Protein AF-A0A9D0YEN1-F1 (afdb_monomer_lite)

Structure (mmCIF, N/CA/C/O backbone):
data_AF-A0A9D0YEN1-F1
#
_entry.id   AF-A0A9D0YEN1-F1
#
loop_
_atom_site.group_PDB
_atom_site.id
_atom_site.type_symbol
_atom_site.label_atom_id
_atom_site.label_alt_id
_atom_site.label_comp_id
_atom_site.label_asym_id
_atom_site.label_entity_id
_atom_site.label_seq_id
_atom_site.pdbx_PDB_ins_code
_atom_site.Cartn_x
_atom_site.Cartn_y
_atom_site.Cartn_z
_atom_site.occupancy
_atom_site.B_iso_or_equiv
_atom_site.auth_seq_id
_atom_site.auth_comp_id
_atom_site.auth_asym_id
_atom_site.auth_atom_id
_atom_site.pdbx_PDB_model_num
ATOM 1 N N . MET A 1 1 ? 9.074 6.608 -15.880 1.00 53.19 1 MET A N 1
ATOM 2 C CA . MET A 1 1 ? 10.409 6.017 -15.559 1.00 53.19 1 MET A CA 1
ATOM 3 C C . MET A 1 1 ? 10.312 4.987 -14.434 1.00 53.19 1 MET A C 1
ATOM 5 O O . MET A 1 1 ? 11.087 4.039 -14.428 1.00 53.19 1 MET A O 1
ATOM 9 N N . ILE A 1 2 ? 9.345 5.124 -13.520 1.00 58.94 2 ILE A N 1
ATOM 10 C CA . ILE A 1 2 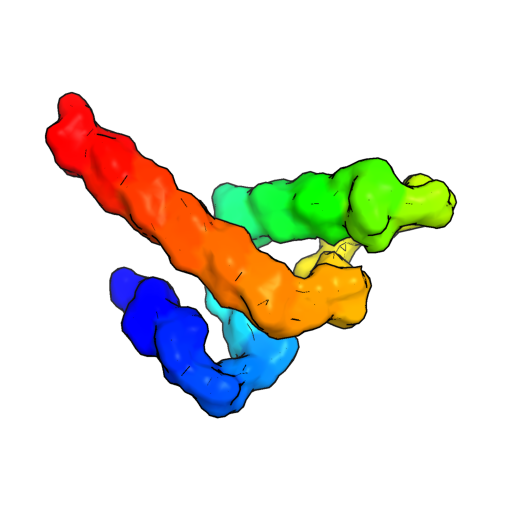? 9.084 4.153 -12.450 1.00 58.94 2 ILE A CA 1
ATOM 11 C C . ILE A 1 2 ? 8.413 2.870 -12.992 1.00 58.94 2 ILE A C 1
ATOM 13 O O . ILE A 1 2 ? 8.717 1.779 -12.508 1.00 58.94 2 ILE A O 1
ATOM 17 N N . GLY A 1 3 ? 7.610 2.957 -14.059 1.00 58.38 3 GLY A N 1
ATOM 18 C CA . GLY A 1 3 ? 6.920 1.806 -14.659 1.00 58.38 3 GLY A CA 1
ATOM 19 C C . GLY A 1 3 ? 7.811 0.700 -15.177 1.00 58.38 3 GLY A C 1
ATOM 20 O O . GLY A 1 3 ? 7.532 -0.473 -14.948 1.00 58.38 3 GLY A O 1
ATOM 21 N N . PHE A 1 4 ? 8.941 1.068 -15.780 1.00 56.59 4 PHE A N 1
ATOM 22 C CA . PHE A 1 4 ? 9.912 0.096 -16.284 1.00 56.59 4 PHE A CA 1
ATOM 23 C C . PHE A 1 4 ? 10.558 -0.712 -15.148 1.00 56.59 4 PHE A C 1
ATOM 25 O O . PHE A 1 4 ? 10.888 -1.883 -15.311 1.00 56.59 4 PHE A O 1
ATOM 32 N N . ILE A 1 5 ? 10.698 -0.110 -13.961 1.00 62.66 5 ILE A N 1
ATOM 33 C CA . ILE A 1 5 ? 11.243 -0.794 -12.786 1.00 62.66 5 ILE A CA 1
ATOM 34 C C . ILE A 1 5 ? 10.200 -1.778 -12.237 1.00 62.66 5 ILE A C 1
ATOM 36 O O . ILE A 1 5 ? 10.557 -2.884 -11.851 1.00 62.66 5 ILE A O 1
ATOM 40 N N . LEU A 1 6 ? 8.907 -1.439 -12.271 1.00 64.31 6 LEU A N 1
ATOM 41 C CA . LEU A 1 6 ? 7.829 -2.277 -11.731 1.00 64.31 6 LEU A CA 1
ATOM 42 C C . LEU A 1 6 ? 7.548 -3.558 -12.534 1.00 64.31 6 LEU A C 1
ATOM 44 O O . LEU A 1 6 ? 7.094 -4.538 -11.932 1.00 64.31 6 LEU A O 1
ATOM 48 N N . GLU A 1 7 ? 7.854 -3.586 -13.835 1.00 63.38 7 GLU A N 1
ATOM 49 C CA . GLU A 1 7 ? 7.818 -4.808 -14.661 1.00 63.38 7 GLU A CA 1
ATOM 50 C C . GLU A 1 7 ? 8.900 -5.825 -14.279 1.00 63.38 7 GLU A C 1
ATOM 52 O O . GLU A 1 7 ? 8.769 -7.024 -14.545 1.00 63.38 7 GLU A O 1
ATOM 57 N N . ALA A 1 8 ? 9.963 -5.378 -13.611 1.00 63.56 8 ALA A N 1
ATOM 58 C CA . ALA A 1 8 ? 11.069 -6.239 -13.257 1.00 63.56 8 ALA A CA 1
ATOM 59 C C . ALA A 1 8 ? 10.634 -7.257 -12.198 1.00 63.56 8 ALA A C 1
ATOM 61 O O . ALA A 1 8 ? 10.445 -6.924 -11.025 1.00 63.56 8 ALA A O 1
ATOM 62 N N . SER A 1 9 ? 10.492 -8.523 -12.605 1.00 64.19 9 SER A N 1
ATOM 63 C CA . SER A 1 9 ? 9.993 -9.616 -11.757 1.00 64.19 9 SER A CA 1
ATOM 64 C C . SER A 1 9 ? 10.810 -9.839 -10.474 1.00 64.19 9 SER A C 1
ATOM 66 O O . SER A 1 9 ? 10.261 -10.370 -9.511 1.00 64.19 9 SER A O 1
ATOM 68 N N . TYR A 1 10 ? 12.057 -9.356 -10.411 1.00 71.94 10 TYR A N 1
ATOM 69 C CA . TYR A 1 10 ? 12.972 -9.515 -9.274 1.00 71.94 10 TYR A CA 1
ATOM 70 C C . TYR A 1 10 ? 12.798 -8.502 -8.127 1.00 71.94 10 TYR A C 1
ATOM 72 O O . TYR A 1 10 ? 13.470 -8.636 -7.107 1.00 71.94 10 TYR A O 1
ATOM 80 N N . LEU A 1 11 ? 11.931 -7.489 -8.255 1.00 75.06 11 LEU A N 1
ATOM 81 C CA . LEU A 1 11 ? 11.742 -6.507 -7.180 1.00 75.06 11 LEU A CA 1
ATOM 82 C C . LEU A 1 11 ? 11.150 -7.124 -5.912 1.00 75.06 11 LEU A C 1
ATOM 84 O O . LEU A 1 11 ? 10.112 -7.794 -5.947 1.00 75.06 11 LEU A O 1
ATOM 88 N N . THR A 1 12 ? 11.755 -6.798 -4.772 1.00 82.69 12 THR A N 1
ATOM 89 C CA . THR A 1 12 ? 11.243 -7.193 -3.463 1.00 82.69 12 THR A CA 1
ATOM 90 C C . THR A 1 12 ? 10.161 -6.235 -2.961 1.00 82.69 12 THR A C 1
ATOM 92 O O . THR A 1 12 ? 9.994 -5.108 -3.432 1.00 82.69 12 THR A O 1
ATOM 95 N N . ALA A 1 13 ? 9.441 -6.667 -1.926 1.00 80.56 13 ALA A N 1
ATOM 96 C CA . ALA A 1 13 ? 8.527 -5.828 -1.155 1.00 80.56 13 ALA A CA 1
ATOM 97 C C . ALA A 1 13 ? 9.177 -4.511 -0.675 1.00 80.56 13 ALA A C 1
ATOM 99 O O . ALA A 1 13 ? 8.535 -3.461 -0.697 1.00 80.56 13 ALA A O 1
ATOM 100 N N . GLN A 1 14 ? 10.451 -4.551 -0.269 1.00 83.31 14 GLN A N 1
ATOM 101 C CA . GLN A 1 14 ? 11.183 -3.367 0.186 1.00 83.31 14 GLN A CA 1
ATOM 102 C C . GLN A 1 14 ? 11.543 -2.423 -0.961 1.00 83.31 14 GLN A C 1
ATOM 104 O O . GLN A 1 14 ? 11.468 -1.209 -0.784 1.00 83.31 14 GLN A O 1
ATOM 109 N N . ASP A 1 15 ? 11.900 -2.955 -2.129 1.00 84.69 15 ASP A N 1
ATOM 110 C CA . ASP A 1 15 ? 12.216 -2.123 -3.293 1.00 84.69 15 ASP A CA 1
ATOM 111 C C . ASP A 1 15 ? 10.971 -1.374 -3.769 1.00 84.69 15 ASP A C 1
ATOM 113 O O . ASP A 1 15 ? 11.007 -0.162 -3.969 1.00 84.69 15 ASP A O 1
ATOM 117 N N . ILE A 1 16 ? 9.832 -2.072 -3.831 1.00 81.94 16 ILE A N 1
ATOM 118 C CA . ILE A 1 16 ? 8.542 -1.461 -4.166 1.00 81.94 16 ILE A CA 1
ATOM 119 C C . ILE A 1 16 ? 8.150 -0.411 -3.117 1.00 81.94 16 ILE A C 1
ATOM 121 O O . ILE A 1 16 ? 7.688 0.669 -3.474 1.00 81.94 16 ILE A O 1
ATOM 125 N N . ALA A 1 17 ? 8.372 -0.679 -1.826 1.00 85.62 17 ALA A N 1
ATOM 126 C CA . ALA A 1 17 ? 8.117 0.296 -0.767 1.00 85.62 17 ALA A CA 1
ATOM 127 C C . ALA A 1 17 ? 8.940 1.583 -0.946 1.00 85.62 17 ALA A C 1
ATOM 129 O O . ALA A 1 17 ? 8.393 2.673 -0.798 1.00 85.62 17 ALA A O 1
ATOM 130 N N . LYS A 1 18 ? 10.231 1.469 -1.292 1.00 86.75 18 LYS A N 1
ATOM 131 C CA . LYS A 1 18 ? 11.101 2.627 -1.562 1.00 86.75 18 LYS A CA 1
ATOM 132 C C . LYS A 1 18 ? 10.595 3.451 -2.739 1.00 86.75 18 LYS A C 1
ATOM 134 O O . LYS A 1 18 ? 10.581 4.670 -2.644 1.00 86.75 18 LYS A O 1
ATOM 139 N N . ILE A 1 19 ? 10.161 2.789 -3.808 1.00 84.19 19 ILE A N 1
ATOM 140 C CA . ILE A 1 19 ? 9.593 3.445 -4.990 1.00 84.19 19 ILE A CA 1
ATOM 141 C C . ILE A 1 19 ? 8.304 4.188 -4.625 1.00 84.19 19 ILE A C 1
ATOM 143 O O . ILE A 1 19 ? 8.179 5.370 -4.916 1.00 84.19 19 ILE A O 1
ATOM 147 N N . ILE A 1 20 ? 7.370 3.529 -3.930 1.00 86.12 20 ILE A N 1
ATOM 148 C CA . ILE A 1 20 ? 6.103 4.152 -3.514 1.00 86.12 20 ILE A CA 1
ATOM 149 C C . ILE A 1 20 ? 6.361 5.380 -2.638 1.00 86.12 20 ILE A C 1
ATOM 151 O O . ILE A 1 20 ? 5.682 6.387 -2.791 1.00 86.12 20 ILE A O 1
ATOM 155 N N . LEU A 1 21 ? 7.346 5.312 -1.739 1.00 87.88 21 LEU A N 1
ATOM 156 C CA . LEU A 1 21 ? 7.698 6.418 -0.846 1.00 87.88 21 LEU A CA 1
ATOM 157 C C . LEU A 1 21 ? 8.286 7.639 -1.569 1.00 87.88 21 LEU A C 1
ATOM 159 O O . LEU A 1 21 ? 8.288 8.720 -0.985 1.00 87.88 21 LEU A O 1
ATOM 163 N N . GLN A 1 22 ? 8.769 7.496 -2.806 1.00 87.06 22 GLN A N 1
ATOM 164 C CA . GLN A 1 22 ? 9.220 8.636 -3.613 1.00 87.06 22 GLN A CA 1
ATOM 165 C C . GLN A 1 22 ? 8.048 9.486 -4.123 1.00 87.06 22 GLN A C 1
ATOM 167 O O . GLN A 1 22 ? 8.259 10.646 -4.467 1.00 87.06 22 GLN A O 1
ATOM 172 N N . ASP A 1 23 ? 6.824 8.946 -4.121 1.00 84.62 23 ASP A N 1
ATOM 173 C CA . ASP A 1 23 ? 5.622 9.636 -4.580 1.00 84.62 23 ASP A CA 1
ATOM 174 C C . ASP A 1 23 ? 4.527 9.668 -3.495 1.00 84.62 23 ASP A C 1
ATOM 176 O O . ASP A 1 23 ? 3.968 8.651 -3.060 1.00 84.62 23 ASP A O 1
ATOM 180 N N . ALA A 1 24 ? 4.177 10.876 -3.050 1.00 86.62 24 ALA A N 1
ATOM 181 C CA . ALA A 1 24 ? 3.184 11.083 -1.998 1.00 86.62 24 ALA A CA 1
ATOM 182 C C . ALA A 1 24 ? 1.761 10.660 -2.416 1.00 86.62 24 ALA A C 1
ATOM 184 O O . ALA A 1 24 ? 0.968 10.198 -1.581 1.00 86.62 24 ALA A O 1
ATOM 185 N N . SER A 1 25 ? 1.421 10.784 -3.700 1.00 85.81 25 SER A N 1
ATOM 186 C CA . SER A 1 25 ? 0.109 10.415 -4.231 1.00 85.81 25 SER A CA 1
ATOM 187 C C . SER A 1 25 ? -0.058 8.890 -4.255 1.00 85.81 25 SER A C 1
ATOM 189 O O . SER A 1 25 ? -1.082 8.365 -3.792 1.00 85.81 25 SER A O 1
ATOM 191 N N . MET A 1 26 ? 0.990 8.168 -4.671 1.00 86.12 26 MET A N 1
ATOM 192 C CA . MET A 1 26 ? 1.043 6.707 -4.655 1.00 86.12 26 MET A CA 1
ATOM 193 C C . MET A 1 26 ? 1.012 6.177 -3.224 1.00 86.12 26 MET A C 1
ATOM 195 O O . MET A 1 26 ? 0.202 5.302 -2.910 1.00 86.12 26 MET A O 1
ATOM 199 N N . THR A 1 27 ? 1.817 6.762 -2.332 1.00 90.81 27 THR A N 1
ATOM 200 C CA . THR A 1 27 ? 1.825 6.458 -0.892 1.00 90.81 27 THR A CA 1
ATOM 201 C C . THR A 1 27 ? 0.412 6.537 -0.308 1.00 90.81 27 THR A C 1
ATOM 203 O O . THR A 1 27 ? -0.078 5.587 0.308 1.00 90.81 27 THR A O 1
ATOM 206 N N . THR A 1 28 ? -0.297 7.636 -0.572 1.00 91.69 28 THR A N 1
ATOM 207 C CA . THR A 1 28 ? -1.662 7.850 -0.071 1.00 91.69 28 THR A CA 1
ATOM 208 C C . THR A 1 28 ?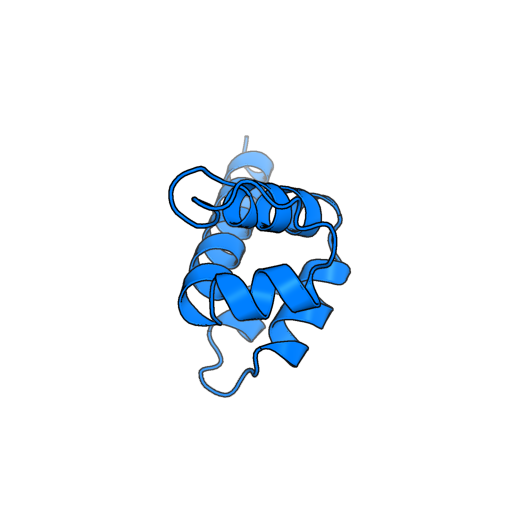 -2.659 6.833 -0.631 1.00 91.69 28 THR A C 1
ATOM 210 O O . THR A 1 28 ? -3.550 6.360 0.080 1.00 91.69 28 THR A O 1
ATOM 213 N N . ARG A 1 29 ? -2.548 6.478 -1.914 1.00 89.75 29 ARG A 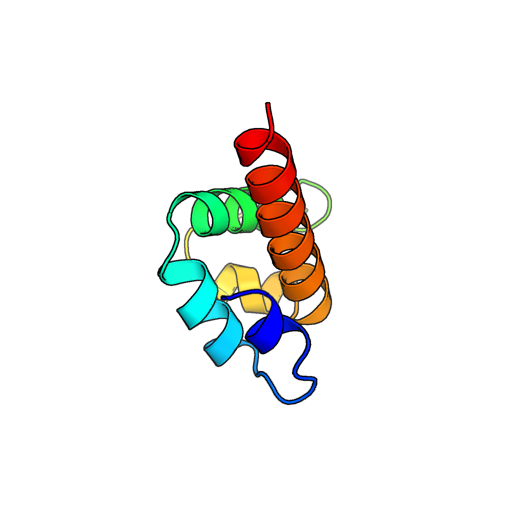N 1
ATOM 214 C CA . ARG A 1 29 ? -3.415 5.470 -2.547 1.00 89.75 29 ARG A CA 1
ATOM 215 C C . ARG A 1 29 ? -3.179 4.071 -1.982 1.00 89.75 29 ARG A C 1
ATOM 217 O O . ARG A 1 29 ? -4.146 3.378 -1.672 1.00 89.75 29 ARG A O 1
ATOM 224 N N . VAL A 1 30 ? -1.921 3.684 -1.787 1.00 92.44 30 VAL A N 1
ATOM 225 C CA . VAL A 1 30 ? -1.546 2.388 -1.205 1.00 92.44 30 VAL A CA 1
ATOM 226 C C . VAL A 1 30 ? -2.052 2.269 0.230 1.00 92.44 30 VAL A C 1
ATOM 228 O O . VAL A 1 30 ? -2.661 1.257 0.572 1.00 92.44 30 VAL A O 1
ATOM 231 N N . LEU A 1 31 ? -1.883 3.307 1.055 1.00 93.94 31 LEU A N 1
ATOM 232 C CA . LEU A 1 31 ? -2.410 3.313 2.422 1.00 93.94 31 LEU A CA 1
ATOM 233 C C . LEU A 1 31 ? -3.941 3.223 2.448 1.00 93.94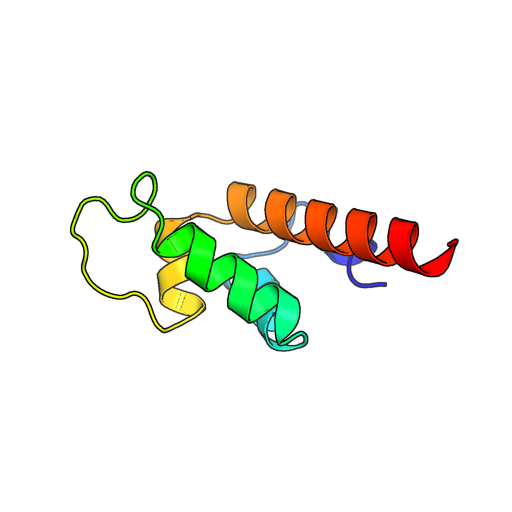 31 LEU A C 1
ATOM 235 O O . LEU A 1 31 ? -4.488 2.463 3.245 1.00 93.94 31 LEU A O 1
ATOM 239 N N . ARG A 1 32 ? -4.649 3.937 1.563 1.00 93.44 32 ARG A N 1
ATOM 240 C CA . ARG A 1 32 ? -6.114 3.819 1.450 1.00 93.44 32 ARG A CA 1
ATOM 241 C C . ARG A 1 32 ? -6.551 2.412 1.059 1.00 93.44 32 ARG A C 1
ATOM 243 O O . ARG A 1 32 ? -7.472 1.880 1.670 1.00 93.44 32 ARG A O 1
ATOM 250 N N . LEU A 1 33 ? -5.876 1.789 0.093 1.00 93.00 33 LEU A N 1
ATOM 251 C CA . LEU A 1 33 ? -6.182 0.418 -0.307 1.00 93.00 33 LEU A CA 1
ATOM 252 C C . LEU A 1 33 ? -5.904 -0.574 0.827 1.00 93.00 33 LEU A C 1
ATOM 254 O O . LEU A 1 33 ? -6.749 -1.417 1.118 1.00 93.00 33 LEU A O 1
ATOM 258 N N . ALA A 1 34 ? -4.762 -0.441 1.503 1.00 94.38 34 ALA A N 1
ATOM 259 C CA . ALA A 1 34 ? -4.399 -1.282 2.639 1.00 94.38 34 ALA A CA 1
ATOM 260 C C . ALA A 1 34 ? -5.396 -1.169 3.796 1.00 94.38 34 ALA A C 1
ATOM 262 O O . ALA A 1 34 ? -5.608 -2.154 4.489 1.00 94.38 34 ALA A O 1
ATOM 263 N N . ASN A 1 35 ? -6.022 -0.003 3.982 1.00 95.31 35 ASN A N 1
ATOM 264 C CA . ASN A 1 35 ? -7.073 0.219 4.979 1.00 95.31 35 ASN A CA 1
ATOM 265 C C . ASN A 1 35 ? -8.495 -0.071 4.476 1.00 95.31 35 ASN A C 1
ATOM 267 O O . ASN A 1 35 ? -9.439 0.088 5.245 1.00 95.31 35 ASN A O 1
ATOM 271 N N . SER A 1 36 ? -8.678 -0.475 3.217 1.00 94.38 36 SER A N 1
ATOM 272 C CA . SER A 1 36 ? -10.010 -0.810 2.705 1.00 94.38 36 SER A CA 1
ATOM 273 C C . SER A 1 36 ? -10.613 -1.991 3.466 1.00 94.38 36 SER A C 1
ATOM 275 O O . SER A 1 36 ? -9.889 -2.853 3.965 1.00 94.38 36 SER A O 1
ATOM 277 N N . SER A 1 37 ? -11.944 -2.068 3.507 1.00 90.81 37 SER A N 1
ATOM 278 C CA . SER A 1 37 ? -12.672 -3.164 4.164 1.00 90.81 37 SER A CA 1
ATOM 279 C C . SER A 1 37 ? -12.251 -4.551 3.666 1.00 90.81 37 SER A C 1
ATOM 281 O O . SER A 1 37 ? -12.270 -5.506 4.436 1.00 90.81 37 SER A O 1
ATOM 283 N N . TYR A 1 38 ? -11.815 -4.650 2.406 1.00 92.62 38 TYR A N 1
ATOM 284 C CA . TYR A 1 38 ? -11.326 -5.890 1.809 1.00 92.62 38 TYR A CA 1
ATOM 285 C C . TYR A 1 38 ? -9.971 -6.334 2.385 1.00 92.62 38 TYR A C 1
ATOM 287 O O . TYR A 1 38 ? -9.784 -7.509 2.684 1.00 92.62 38 TYR A O 1
ATOM 295 N N . TYR A 1 39 ? -9.025 -5.404 2.565 1.00 92.00 39 TYR A N 1
ATOM 296 C CA . TYR A 1 39 ? -7.657 -5.722 3.007 1.00 92.00 39 TYR A CA 1
ATOM 297 C C . TYR A 1 39 ? -7.421 -5.531 4.515 1.00 92.00 39 TYR A C 1
ATOM 299 O O . TYR A 1 39 ? -6.469 -6.091 5.064 1.00 92.00 39 TYR A O 1
ATOM 307 N N . ASN A 1 40 ? -8.283 -4.785 5.208 1.00 93.94 40 ASN A N 1
ATOM 308 C CA . ASN A 1 40 ? -8.210 -4.545 6.648 1.00 93.94 40 ASN A CA 1
ATOM 309 C C . ASN A 1 40 ? -9.557 -4.793 7.349 1.00 93.94 40 ASN A C 1
ATOM 311 O O . ASN A 1 40 ? -10.133 -3.869 7.927 1.00 93.94 40 ASN A O 1
ATOM 315 N N . PRO A 1 41 ? -10.044 -6.046 7.377 1.00 88.88 41 PRO A N 1
ATOM 316 C CA . PRO A 1 41 ? -11.291 -6.385 8.067 1.00 88.88 41 PRO A CA 1
ATOM 317 C C . PRO A 1 41 ? -11.212 -6.146 9.583 1.00 88.88 41 PRO A C 1
ATOM 319 O O . PRO A 1 41 ? -12.228 -5.958 10.239 1.00 88.88 41 PRO A O 1
ATOM 322 N N . THR A 1 42 ? -9.999 -6.112 10.145 1.00 90.69 42 THR A N 1
ATOM 323 C CA . THR A 1 42 ? -9.753 -5.827 11.565 1.00 90.69 42 THR A CA 1
ATOM 324 C C . THR A 1 42 ? -9.945 -4.356 11.941 1.00 90.69 42 THR A C 1
ATOM 326 O O . THR A 1 42 ? -9.966 -4.042 13.125 1.00 90.69 42 THR A O 1
ATOM 329 N N . GLY A 1 43 ? -9.997 -3.440 10.967 1.00 87.56 43 GLY A N 1
ATOM 330 C CA . GLY A 1 43 ? -10.142 -1.998 11.208 1.00 87.56 43 GLY A CA 1
ATOM 331 C C . GLY A 1 43 ? -8.944 -1.315 11.885 1.00 87.56 43 GLY A C 1
ATOM 332 O O . GLY A 1 43 ? -8.975 -0.109 12.114 1.00 87.56 43 GLY A O 1
ATOM 333 N N . GLN A 1 44 ? -7.866 -2.043 12.195 1.00 91.75 44 GLN A N 1
ATOM 334 C CA . GLN A 1 44 ? -6.662 -1.457 12.785 1.00 91.75 44 GLN A CA 1
ATOM 335 C C . GLN A 1 44 ? -5.944 -0.572 11.769 1.00 91.75 44 GLN A C 1
ATOM 337 O O . GLN A 1 44 ? -5.484 -1.065 10.740 1.00 91.75 44 GLN A O 1
ATOM 342 N N . ALA A 1 45 ? -5.831 0.722 12.062 1.00 93.31 45 ALA A N 1
ATOM 343 C CA . ALA A 1 45 ? -5.263 1.690 11.134 1.00 93.31 45 ALA A CA 1
ATOM 344 C C . ALA A 1 45 ? -3.829 1.319 10.710 1.00 93.31 45 ALA A C 1
ATOM 346 O O . ALA A 1 45 ? -2.916 1.190 11.531 1.00 93.31 45 ALA A O 1
ATOM 347 N N . ILE A 1 46 ? -3.626 1.189 9.399 1.00 95.06 46 ILE A N 1
ATOM 348 C CA . ILE A 1 46 ? -2.318 0.993 8.777 1.00 95.06 46 ILE A CA 1
ATOM 349 C C . ILE A 1 46 ? -1.816 2.351 8.297 1.00 95.06 46 ILE A C 1
ATOM 351 O O . ILE A 1 46 ? -2.346 2.926 7.352 1.00 95.06 46 ILE A O 1
ATOM 355 N N . ASN A 1 47 ? -0.773 2.856 8.944 1.00 94.06 47 ASN A N 1
ATOM 356 C CA . ASN A 1 47 ? -0.181 4.168 8.678 1.00 94.06 47 ASN A CA 1
ATOM 357 C C . ASN A 1 47 ? 1.262 4.096 8.155 1.00 94.06 47 ASN A C 1
ATOM 359 O O . ASN A 1 47 ? 1.873 5.131 7.912 1.00 94.06 47 ASN A O 1
ATOM 363 N N . SER A 1 48 ? 1.816 2.894 7.968 1.00 91.94 48 SER A N 1
ATOM 364 C CA . SER A 1 48 ? 3.159 2.713 7.413 1.00 91.94 48 SER A CA 1
ATOM 365 C C . SER A 1 48 ? 3.129 1.925 6.112 1.00 91.94 48 SER A C 1
ATOM 367 O O . SER A 1 48 ? 2.420 0.921 5.993 1.00 91.94 48 SER A O 1
ATOM 369 N N . ILE A 1 49 ? 3.948 2.355 5.146 1.00 91.31 49 ILE A N 1
ATOM 370 C CA . ILE A 1 49 ? 4.075 1.669 3.857 1.00 91.31 49 ILE A CA 1
ATOM 371 C C . ILE A 1 49 ? 4.610 0.255 4.047 1.00 91.31 49 ILE A C 1
ATOM 373 O O . ILE A 1 49 ? 4.063 -0.669 3.465 1.00 91.31 49 ILE A O 1
ATOM 377 N N . THR A 1 50 ? 5.573 0.035 4.942 1.00 88.75 50 THR A N 1
ATOM 378 C CA . THR A 1 50 ? 6.077 -1.315 5.235 1.00 88.75 50 THR A CA 1
ATOM 379 C C . THR A 1 50 ? 4.971 -2.263 5.711 1.00 88.75 50 THR A C 1
ATOM 381 O O . THR A 1 50 ? 4.896 -3.394 5.236 1.00 88.75 50 THR A O 1
ATOM 384 N N . ARG A 1 51 ? 4.061 -1.818 6.595 1.00 90.31 51 ARG A N 1
ATOM 385 C CA . ARG A 1 51 ? 2.920 -2.653 7.019 1.00 90.31 51 ARG A CA 1
ATOM 386 C C . ARG A 1 51 ? 1.895 -2.837 5.907 1.00 90.31 51 ARG A C 1
ATOM 388 O O . ARG A 1 51 ? 1.381 -3.940 5.749 1.00 90.31 51 ARG A O 1
ATOM 395 N N . ALA A 1 52 ? 1.618 -1.791 5.129 1.00 92.38 52 ALA A N 1
ATOM 396 C CA . ALA A 1 52 ? 0.742 -1.891 3.965 1.00 92.38 52 ALA A CA 1
ATOM 397 C C . ALA A 1 52 ? 1.280 -2.914 2.954 1.00 92.38 52 ALA A C 1
ATOM 399 O O . ALA A 1 52 ? 0.525 -3.736 2.448 1.00 92.38 52 ALA A O 1
ATOM 400 N N . VAL A 1 53 ? 2.593 -2.925 2.730 1.00 89.25 53 VAL A N 1
ATOM 401 C CA . VAL A 1 53 ? 3.267 -3.866 1.836 1.00 89.25 53 VAL A CA 1
ATOM 402 C C . VAL A 1 53 ? 3.140 -5.302 2.330 1.00 89.25 53 VAL A C 1
ATOM 404 O O . VAL A 1 53 ? 2.807 -6.180 1.540 1.00 89.25 53 VAL A O 1
ATOM 407 N N . ILE A 1 54 ? 3.346 -5.544 3.626 1.00 88.62 54 ILE A N 1
ATOM 408 C CA . ILE A 1 54 ? 3.168 -6.876 4.223 1.00 88.62 54 ILE A CA 1
ATOM 409 C C . ILE A 1 54 ? 1.710 -7.341 4.095 1.00 88.62 54 ILE A C 1
ATOM 411 O O . ILE A 1 54 ? 1.463 -8.502 3.786 1.00 88.62 54 ILE A O 1
ATOM 415 N N . ARG A 1 55 ? 0.741 -6.439 4.300 1.00 90.19 55 ARG A N 1
ATOM 416 C CA . ARG A 1 55 ? -0.692 -6.761 4.223 1.00 90.19 55 ARG A CA 1
ATOM 417 C C . ARG A 1 55 ? -1.163 -7.048 2.794 1.00 90.19 55 ARG A C 1
ATOM 419 O O . ARG A 1 55 ? -1.958 -7.959 2.597 1.00 90.19 55 ARG A O 1
ATOM 426 N N . LEU A 1 56 ? -0.722 -6.250 1.822 1.00 90.56 56 LEU A N 1
ATOM 427 C CA . LEU A 1 56 ? -1.177 -6.322 0.429 1.00 90.56 56 LEU A CA 1
ATOM 428 C C . LEU A 1 56 ? -0.386 -7.340 -0.408 1.00 90.56 56 LEU A C 1
ATOM 430 O O . LEU A 1 56 ? -0.929 -7.935 -1.338 1.00 90.56 56 LEU A O 1
ATOM 434 N N . GLY A 1 57 ? 0.902 -7.514 -0.110 1.00 87.50 57 GLY A N 1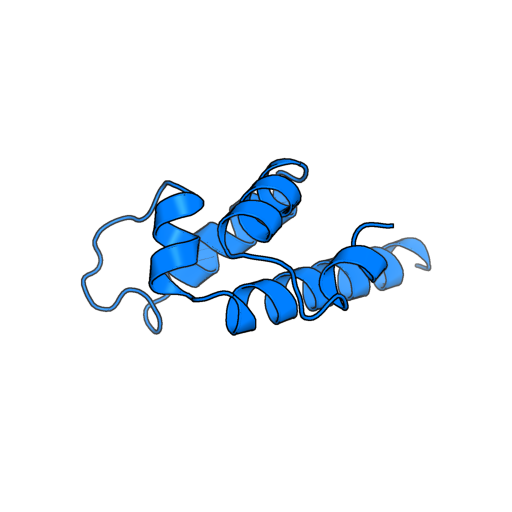
ATOM 435 C CA . GLY A 1 57 ? 1.841 -8.267 -0.938 1.00 87.50 57 GLY A CA 1
ATOM 436 C C . GLY A 1 57 ? 2.301 -7.509 -2.193 1.00 87.50 57 GLY A C 1
ATOM 437 O O . GLY A 1 57 ? 1.691 -6.538 -2.646 1.00 87.50 57 GLY A O 1
ATOM 438 N N . SER A 1 58 ? 3.399 -7.973 -2.796 1.00 80.12 58 SER A N 1
ATOM 439 C CA . SER A 1 58 ? 4.045 -7.317 -3.948 1.00 80.12 58 SER A CA 1
ATOM 440 C C . SER A 1 58 ? 3.176 -7.288 -5.211 1.00 80.12 58 SER A C 1
ATOM 442 O O . SER A 1 58 ? 3.213 -6.314 -5.961 1.00 80.12 58 SER A O 1
ATOM 444 N N . GLY A 1 59 ? 2.353 -8.316 -5.440 1.00 84.38 59 GLY A N 1
ATOM 445 C CA . GLY A 1 59 ? 1.488 -8.398 -6.621 1.00 84.38 59 GLY A CA 1
ATOM 446 C C . GLY A 1 59 ? 0.404 -7.318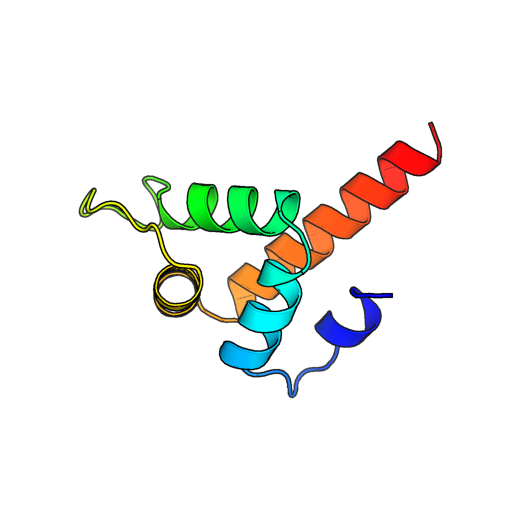 -6.658 1.00 84.38 59 GLY A C 1
ATOM 447 O O . GLY A 1 59 ? 0.154 -6.730 -7.710 1.00 84.38 59 GLY A O 1
ATOM 448 N N . VAL A 1 60 ? -0.220 -7.019 -5.513 1.00 86.44 60 VAL A N 1
ATOM 449 C CA . VAL A 1 60 ? -1.212 -5.936 -5.414 1.00 86.44 60 VAL A CA 1
ATOM 450 C C . VAL A 1 60 ? -0.531 -4.584 -5.601 1.00 86.44 60 VAL A C 1
ATOM 452 O O . VAL A 1 60 ? -1.023 -3.760 -6.367 1.00 86.44 60 VAL A O 1
ATOM 455 N N . LEU A 1 61 ? 0.624 -4.374 -4.963 1.00 86.62 61 LEU A N 1
ATOM 456 C CA . LEU A 1 61 ? 1.361 -3.117 -5.082 1.00 86.62 61 LEU A CA 1
ATOM 457 C C . LEU A 1 61 ? 1.790 -2.820 -6.517 1.00 86.62 61 LEU A C 1
ATOM 459 O O . LEU A 1 61 ? 1.596 -1.695 -6.967 1.00 86.62 61 LEU A O 1
ATOM 463 N N . ARG A 1 62 ? 2.304 -3.815 -7.254 1.00 82.50 62 ARG A N 1
ATOM 464 C CA . ARG A 1 62 ? 2.642 -3.649 -8.677 1.00 82.50 62 ARG A CA 1
ATOM 465 C C . ARG A 1 62 ? 1.442 -3.164 -9.481 1.00 82.50 62 ARG A C 1
ATOM 467 O O . ARG A 1 62 ? 1.561 -2.180 -10.199 1.00 82.50 62 ARG A O 1
ATOM 474 N N . ARG A 1 63 ? 0.277 -3.801 -9.317 1.00 84.56 63 ARG A N 1
ATOM 475 C CA . ARG A 1 63 ? -0.945 -3.394 -10.029 1.00 84.56 63 ARG A CA 1
ATOM 476 C C . ARG A 1 63 ? -1.356 -1.965 -9.691 1.00 84.56 63 ARG A C 1
ATOM 478 O O . ARG A 1 63 ? -1.642 -1.201 -10.600 1.00 84.56 63 ARG A O 1
ATOM 485 N N . VAL A 1 64 ? -1.339 -1.591 -8.410 1.00 84.19 64 VAL A N 1
ATOM 486 C CA . VAL A 1 64 ? -1.668 -0.219 -7.983 1.00 84.19 64 VAL A CA 1
ATOM 487 C C . VAL A 1 64 ? -0.715 0.789 -8.607 1.00 84.19 64 VAL A C 1
ATOM 489 O O . VAL A 1 64 ? -1.165 1.818 -9.102 1.00 84.19 64 VAL A O 1
ATOM 492 N N . CYS A 1 65 ? 0.582 0.492 -8.601 1.00 80.56 65 CYS A N 1
ATOM 493 C CA . CYS A 1 65 ? 1.578 1.401 -9.139 1.00 80.56 65 CYS A CA 1
ATOM 494 C C . CYS A 1 65 ? 1.437 1.579 -10.658 1.00 80.56 65 CYS A C 1
ATOM 496 O O . CYS A 1 65 ? 1.400 2.713 -11.123 1.00 80.56 65 CYS A O 1
ATOM 498 N N . LEU A 1 66 ? 1.250 0.485 -11.405 1.00 81.69 66 LEU A N 1
ATOM 499 C CA . LEU A 1 66 ? 0.987 0.532 -12.849 1.00 81.69 66 LEU A CA 1
ATOM 500 C C . LEU A 1 66 ? -0.302 1.304 -13.167 1.00 81.69 66 LEU A C 1
ATOM 502 O O . LEU A 1 66 ? -0.336 2.110 -14.092 1.00 81.69 66 LEU A O 1
ATOM 506 N N . SER A 1 67 ? -1.362 1.101 -12.379 1.00 83.38 67 SER A N 1
ATOM 507 C CA . SER A 1 67 ? -2.604 1.864 -12.522 1.00 83.38 67 SER A CA 1
ATOM 508 C C . SER A 1 67 ? -2.420 3.355 -12.236 1.00 83.38 67 SER A C 1
ATOM 510 O O . SER A 1 67 ? -3.056 4.165 -12.901 1.00 83.38 67 SER A O 1
ATOM 512 N N . CYS A 1 68 ? -1.596 3.742 -11.255 1.00 79.62 68 CYS A N 1
ATOM 513 C CA . CYS A 1 68 ? -1.294 5.154 -10.997 1.00 79.62 68 CYS A CA 1
ATOM 514 C C . CYS A 1 68 ? -0.590 5.800 -12.188 1.00 79.62 68 CYS A C 1
ATOM 516 O O . CYS A 1 68 ? -1.063 6.822 -12.670 1.00 79.62 68 CYS A O 1
ATOM 518 N N . GLU A 1 69 ? 0.466 5.172 -12.700 1.00 79.56 69 GLU A N 1
ATOM 519 C CA . GLU A 1 69 ? 1.244 5.718 -13.815 1.00 79.56 69 GLU A CA 1
ATOM 520 C C . GLU A 1 69 ? 0.410 5.811 -15.098 1.00 79.56 69 GLU A C 1
ATOM 522 O O . GLU A 1 69 ? 0.496 6.797 -15.825 1.00 79.56 69 GLU A O 1
ATOM 527 N N . LEU A 1 70 ? -0.470 4.834 -15.348 1.00 82.94 70 LEU A N 1
ATOM 528 C CA . LEU A 1 70 ? -1.412 4.895 -16.466 1.00 82.94 70 LEU A CA 1
ATOM 529 C C . LEU A 1 70 ? -2.396 6.065 -16.323 1.00 82.94 70 LEU A C 1
ATOM 531 O O . LEU A 1 70 ? -2.676 6.754 -17.302 1.00 82.94 70 LEU A O 1
ATOM 535 N N . ILE A 1 71 ? -2.905 6.312 -15.112 1.00 82.88 71 ILE A N 1
ATOM 536 C CA . ILE A 1 71 ? -3.799 7.446 -14.846 1.00 82.88 71 ILE A CA 1
ATOM 537 C C . ILE A 1 71 ? -3.052 8.772 -15.031 1.00 82.88 71 ILE A C 1
ATOM 539 O O . ILE A 1 71 ? -3.577 9.673 -15.680 1.00 82.88 71 ILE A O 1
ATOM 543 N N . GLU A 1 72 ? -1.829 8.889 -14.522 1.00 78.56 72 GLU A N 1
ATOM 544 C CA . GLU A 1 72 ? -0.990 10.083 -14.685 1.00 78.56 72 GLU A CA 1
ATOM 545 C C . GLU A 1 72 ? -0.682 10.366 -16.157 1.00 78.56 72 GLU A C 1
ATOM 547 O O . GLU A 1 72 ? -0.876 11.490 -16.616 1.00 78.56 72 GLU A O 1
ATOM 552 N N . HIS A 1 73 ? -0.300 9.343 -16.926 1.00 79.25 73 HIS A N 1
ATOM 553 C CA . HIS A 1 73 ? -0.107 9.477 -18.368 1.00 79.25 73 HIS A CA 1
ATOM 554 C C . HIS A 1 73 ? -1.388 9.884 -19.096 1.00 79.25 73 HIS A C 1
ATOM 556 O O . HIS A 1 73 ? -1.327 10.708 -20.004 1.00 79.25 73 HIS A O 1
ATOM 562 N N . SER A 1 74 ? -2.545 9.341 -18.701 1.00 77.12 74 SER A N 1
ATOM 563 C CA . SER A 1 74 ? -3.827 9.722 -19.306 1.00 77.12 74 SER A CA 1
ATOM 564 C C . SER A 1 74 ? -4.214 11.174 -19.007 1.00 77.12 74 SER A C 1
ATOM 566 O O . SER A 1 74 ? -4.789 11.835 -19.865 1.00 77.12 74 SER A O 1
ATOM 568 N N . MET A 1 75 ? -3.857 11.689 -17.825 1.00 74.19 75 MET A N 1
ATOM 569 C CA . MET A 1 75 ? -4.100 13.081 -17.433 1.00 74.19 75 MET A CA 1
ATOM 570 C C . MET A 1 75 ? -3.134 14.056 -18.112 1.00 74.19 75 MET A C 1
ATOM 572 O O . MET A 1 75 ? -3.504 15.192 -18.358 1.00 74.19 75 MET A O 1
ATOM 576 N N . ALA A 1 76 ? -1.906 13.630 -18.419 1.00 64.56 76 ALA A N 1
ATOM 577 C CA . ALA A 1 76 ? -0.898 14.478 -19.057 1.00 64.56 76 ALA A CA 1
ATOM 578 C C . ALA A 1 76 ? -1.164 14.757 -20.551 1.00 64.56 76 ALA A C 1
ATOM 580 O O . ALA A 1 76 ? -0.506 15.617 -21.134 1.00 64.56 76 ALA A O 1
ATOM 581 N N . VAL A 1 77 ? -2.079 14.013 -21.179 1.00 58.00 77 VAL A N 1
ATOM 582 C CA . VAL A 1 77 ? -2.436 14.141 -22.607 1.00 58.00 77 VAL A CA 1
ATOM 583 C C . VAL A 1 77 ? -3.777 14.879 -22.803 1.00 58.00 77 VAL A C 1
ATOM 585 O O . VAL A 1 77 ? -4.181 15.114 -23.941 1.00 58.00 77 VAL A O 1
ATOM 588 N N . ALA A 1 78 ? -4.452 15.263 -21.715 1.00 48.09 78 ALA A N 1
ATOM 589 C CA . ALA A 1 78 ? -5.687 16.054 -21.718 1.00 48.09 78 ALA A CA 1
ATOM 590 C C . ALA A 1 78 ? -5.403 17.529 -21.400 1.00 48.09 78 ALA A C 1
ATOM 592 O O . ALA A 1 78 ? -6.078 18.388 -22.010 1.00 48.09 78 ALA A O 1
#

Radius of gyration: 12.55 Å; chains: 1; bounding box: 26×26×35 Å

pLDDT: mean 82.64, std 11.21, range [48.09, 95.31]

Sequence (78 aa):
MIGFILEASYLTAQDIAKIILQDASMTTRVLRLANSSYYNPTGQAINSITRAVIRLGSGVLRRVCLSCELIEHSMAVA

Foldseek 3Di:
DVLVVLPPPPDDLVNLLVSQVVDPVSLVVLQCVCQDCVQCVVNPRDDGSSVSCVSQDSVNSSVSVNVVVVVVVVVVVD

Secondary structure (DSSP, 8-state):
-HHHHHT-TT--HHHHHHHHHT-HHHHHHHHHHHTSTTT-TT------HHHHHHHHHHHHHHHHHHHHHHHHHHHHT-